Protein AF-A0A395I7M1-F1 (afdb_monomer)

Nearest PDB structures (foldseek):
  3uk3-assembly1_C  TM=7.675E-01  e=5.241E-03  Homo sapiens
  8cuc-assembly2_G  TM=8.255E-01  e=2.661E-02  Homo sapiens
  8sst-assembly1_A  TM=6.483E-01  e=1.104E-02  Homo sapiens
  5t0u-assembly2_D  TM=6.632E-01  e=2.847E-02  Homo sapiens
  7ysf-assembly1_A  TM=5.356E-01  e=5.608E-03  Homo sapiens

pLDDT: mean 72.78, std 21.47, range [32.97, 95.75]

Solvent-accessible surface area (backbone atoms only — not comparable to full-atom values): 11020 Å² total; per-residue (Å²): 86,70,39,82,95,72,69,50,76,30,97,43,69,71,58,40,56,54,51,57,50,64,69,46,87,66,43,88,35,63,46,95,58,49,92,57,61,24,71,40,66,71,58,42,60,55,43,56,79,71,31,63,54,31,64,73,66,70,59,76,77,80,76,76,75,94,75,71,83,76,76,70,36,33,54,51,28,52,75,67,73,43,81,51,82,66,48,92,60,18,65,70,27,57,77,66,77,44,81,56,44,63,77,88,69,62,80,83,75,88,82,82,80,86,74,84,87,78,88,84,79,90,87,89,81,89,81,91,81,90,81,80,79,88,70,91,77,77,66,82,78,80,66,83,84,74,83,81,83,81,86,79,83,86,86,80,88,88,133

Sequence (159 aa):
WTCSPCAATFHRIDHYKRHISSRAADKPYRCSFCTSSYKRRDVLRRHWKSCSARLRSGYTIPEARAGGKERHACDACARLKKSCDGGVPCLECKARGRGCTYRRVGRASDDGVEREEGGDSQLGLRAGEDLEAGPWSLGPQNFYSLQAAKVSAYGGFNL

Radius of gyration: 28.49 Å; Cα contacts (8 Å, |Δi|>4): 113; chains: 1; bounding box: 44×97×70 Å

InterPro domains:
  IPR001138 Zn(2)Cys(6) fungal-type DNA-binding domain [PF00172] (72-104)
  IPR001138 Zn(2)Cys(6) fungal-type DNA-binding domain [PS50048] (73-102)
  IPR001138 Zn(2)Cys(6) fungal-type DNA-binding domain [SM00066] (68-111)
  IPR001138 Zn(2)Cys(6) fungal-type DNA-binding domain [cd00067] (71-102)
  IPR013087 Zinc finger C2H2-type [PS50157] (1-28)
  IPR036236 Zinc finger C2H2 superfamily [SSF57667] (1-49)
  IPR036864 Zn(2)-C6 fungal-type DNA-binding domain superfamily [G3DSA:4.10.240.10] (68-124)
  IPR036864 Zn(2)-C6 fungal-type DNA-binding domain superfamily [SSF57701] (69-106)

Foldseek 3Di:
DADPVPRDDDPDPVVVVVVVLVVDPDFPAADPQDRDGHSDPVVNLVVCVVPPSNVVVVDDRPDDDPDDDPPLAWPVCVVVVHDFPNDVQTPVCVVVVHHTHRPVNDDPPDDDPPDDDDDDDDDDDDDDDDDDDDDDCPDDPPDPDDDDDDDDDDDDDDD

Organism: Aspergillus homomorphus (strain CBS 101889) (NCBI:txid1450537)

Structure (mmCIF, N/CA/C/O backbone):
data_AF-A0A395I7M1-F1
#
_entry.id   AF-A0A395I7M1-F1
#
loop_
_atom_site.group_PDB
_atom_site.id
_atom_site.type_symbol
_atom_site.label_atom_id
_atom_site.label_alt_id
_atom_site.label_comp_id
_atom_site.label_asym_id
_atom_site.label_entity_id
_atom_site.label_seq_id
_atom_site.pdbx_PDB_ins_code
_atom_site.Cartn_x
_atom_site.Cartn_y
_atom_site.Cartn_z
_atom_site.occupancy
_atom_site.B_iso_or_equiv
_atom_site.auth_seq_id
_atom_site.auth_comp_id
_atom_site.auth_asym_id
_atom_site.auth_atom_id
_atom_site.pdbx_PDB_model_num
ATOM 1 N N . TRP A 1 1 ? 1.569 -21.317 4.825 1.00 90.25 1 TRP A N 1
ATOM 2 C CA . TRP A 1 1 ? 1.400 -21.303 3.356 1.00 90.25 1 TRP A CA 1
ATOM 3 C C . TRP A 1 1 ? 2.654 -21.867 2.719 1.00 90.25 1 TRP A C 1
ATOM 5 O O . TRP A 1 1 ? 3.723 -21.335 2.998 1.00 90.25 1 TRP A O 1
ATOM 15 N N . THR A 1 2 ? 2.546 -22.921 1.912 1.00 92.44 2 THR A N 1
ATOM 16 C CA . THR A 1 2 ? 3.710 -23.635 1.356 1.00 92.44 2 THR A CA 1
ATOM 17 C C . THR A 1 2 ? 3.658 -23.618 -0.166 1.00 92.44 2 THR A C 1
ATOM 19 O O . THR A 1 2 ? 2.595 -23.784 -0.760 1.00 92.44 2 THR A O 1
ATOM 22 N N . CYS A 1 3 ? 4.796 -23.372 -0.809 1.00 92.38 3 CYS A N 1
ATOM 23 C CA . CYS A 1 3 ? 4.916 -23.391 -2.263 1.00 92.38 3 CYS A CA 1
ATOM 24 C C . CYS A 1 3 ? 5.319 -24.787 -2.742 1.00 92.38 3 CYS A C 1
ATOM 26 O O . CYS A 1 3 ? 6.453 -25.189 -2.510 1.00 92.38 3 CYS A O 1
ATOM 28 N N . SER A 1 4 ? 4.437 -25.513 -3.432 1.00 88.00 4 SER A N 1
ATOM 29 C CA . SER A 1 4 ? 4.731 -26.876 -3.911 1.00 88.00 4 SER A CA 1
ATOM 30 C C . SER A 1 4 ? 5.952 -26.948 -4.848 1.00 88.00 4 SER A C 1
ATOM 32 O O . SER A 1 4 ? 6.790 -27.817 -4.646 1.00 88.00 4 SER A O 1
ATOM 34 N N . PRO A 1 5 ? 6.147 -26.011 -5.801 1.00 86.62 5 PRO A N 1
ATOM 35 C CA . PRO A 1 5 ? 7.304 -26.038 -6.703 1.00 86.62 5 PRO A CA 1
ATOM 36 C C . PRO A 1 5 ? 8.681 -25.755 -6.082 1.00 86.62 5 PRO A C 1
ATOM 38 O O . PRO A 1 5 ? 9.683 -25.881 -6.779 1.00 86.62 5 PRO A O 1
ATOM 41 N N . CYS A 1 6 ? 8.775 -25.269 -4.841 1.00 90.44 6 CYS A N 1
ATOM 42 C CA . CYS A 1 6 ? 10.080 -25.020 -4.201 1.00 90.44 6 CYS A CA 1
ATOM 43 C C . CYS A 1 6 ? 10.107 -25.273 -2.693 1.00 90.44 6 CYS A C 1
ATOM 45 O O . CYS A 1 6 ? 11.011 -24.788 -2.023 1.00 90.44 6 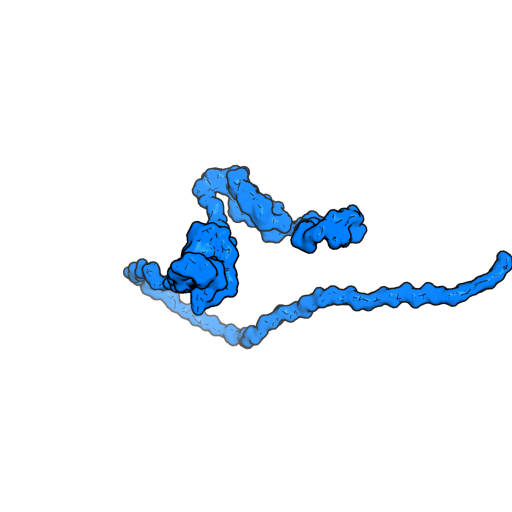CYS A O 1
ATOM 47 N N . ALA A 1 7 ? 9.088 -25.949 -2.158 1.00 91.69 7 ALA A N 1
ATOM 48 C CA . ALA A 1 7 ? 8.885 -26.268 -0.743 1.00 91.69 7 ALA A CA 1
ATOM 49 C C . ALA A 1 7 ? 9.010 -25.090 0.252 1.00 91.69 7 ALA A C 1
ATOM 51 O O . ALA A 1 7 ? 9.024 -25.294 1.462 1.00 91.69 7 ALA A O 1
ATOM 52 N N . ALA A 1 8 ? 9.063 -23.845 -0.229 1.00 92.62 8 ALA A N 1
ATOM 53 C CA . ALA A 1 8 ? 9.249 -22.674 0.616 1.00 92.62 8 ALA A CA 1
ATOM 54 C C . ALA A 1 8 ? 8.006 -22.433 1.482 1.00 92.62 8 ALA A C 1
ATOM 56 O O . ALA A 1 8 ? 6.879 -22.376 0.973 1.00 92.62 8 ALA A O 1
ATOM 57 N N . THR A 1 9 ? 8.223 -22.263 2.784 1.00 94.44 9 THR A N 1
ATOM 58 C CA . THR A 1 9 ? 7.176 -22.051 3.783 1.00 94.44 9 THR A CA 1
ATOM 59 C C . THR A 1 9 ? 7.100 -20.582 4.191 1.00 94.44 9 THR A C 1
ATOM 61 O O . THR A 1 9 ? 8.098 -19.894 4.390 1.00 94.44 9 THR A O 1
ATOM 64 N N 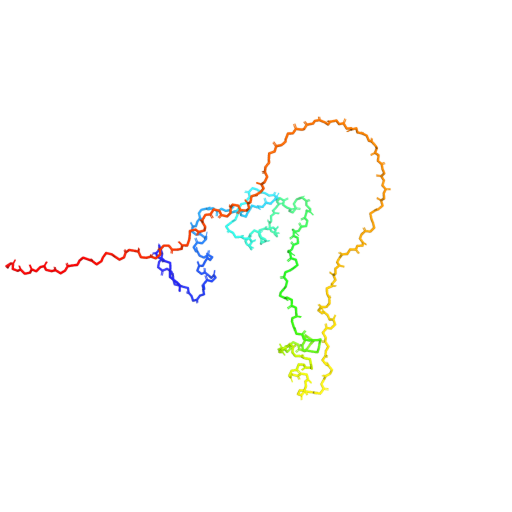. PHE A 1 10 ? 5.874 -20.075 4.297 1.00 95.31 10 PHE A N 1
ATOM 65 C CA . PHE A 1 10 ? 5.585 -18.693 4.658 1.00 95.31 10 PHE A CA 1
ATOM 66 C C . PHE A 1 10 ? 4.528 -18.644 5.758 1.00 95.31 10 PHE A C 1
ATOM 68 O O . PHE A 1 10 ? 3.465 -19.268 5.652 1.00 95.31 10 PHE A O 1
ATOM 75 N N . HIS A 1 11 ? 4.783 -17.816 6.771 1.00 94.56 11 HIS A N 1
ATOM 76 C CA . HIS A 1 11 ? 3.853 -17.564 7.876 1.00 94.56 11 HIS A CA 1
ATOM 77 C C . HIS A 1 11 ? 2.691 -16.636 7.489 1.00 94.56 11 HIS A C 1
ATOM 79 O O . HIS A 1 11 ? 1.637 -16.669 8.115 1.00 94.56 11 HIS A O 1
ATOM 85 N N . ARG A 1 12 ? 2.847 -15.824 6.432 1.00 95.75 12 ARG A N 1
ATOM 86 C CA . ARG A 1 12 ? 1.840 -14.851 5.979 1.00 95.75 12 ARG A CA 1
ATOM 87 C C . ARG A 1 12 ? 1.370 -15.120 4.553 1.00 95.75 12 ARG A C 1
ATOM 89 O O . ARG A 1 12 ? 2.188 -15.338 3.658 1.00 95.75 12 ARG A O 1
ATOM 96 N N . ILE A 1 13 ? 0.057 -15.016 4.329 1.00 93.44 13 ILE A N 1
ATOM 97 C CA . ILE A 1 13 ? -0.552 -15.239 3.008 1.00 93.44 13 ILE A CA 1
ATOM 98 C C . ILE A 1 13 ? -0.068 -14.220 1.971 1.00 93.44 13 ILE A C 1
ATOM 100 O O . ILE A 1 13 ? 0.166 -14.569 0.819 1.00 93.44 13 ILE A O 1
ATOM 104 N N . ASP A 1 14 ? 0.130 -12.961 2.368 1.00 91.12 14 ASP A N 1
ATOM 105 C CA . ASP A 1 14 ? 0.576 -11.904 1.460 1.00 91.12 14 ASP A CA 1
ATOM 106 C C . ASP A 1 14 ? 2.011 -12.140 0.960 1.00 91.12 14 ASP A C 1
ATOM 108 O O . ASP A 1 14 ? 2.321 -11.886 -0.206 1.00 91.12 14 ASP A O 1
ATOM 112 N N . HIS A 1 15 ? 2.876 -12.703 1.806 1.00 92.25 15 HIS A N 1
ATOM 113 C CA . HIS A 1 15 ? 4.230 -13.091 1.419 1.00 92.25 15 HIS A CA 1
ATOM 114 C C . HIS A 1 15 ? 4.222 -14.281 0.463 1.00 92.25 15 HIS A C 1
ATOM 116 O O . HIS A 1 15 ? 4.937 -14.249 -0.536 1.00 92.25 15 HIS A O 1
ATOM 122 N N . TYR A 1 16 ? 3.364 -15.270 0.714 1.00 93.31 16 TYR A N 1
ATOM 123 C CA . TYR A 1 16 ? 3.167 -16.396 -0.193 1.00 93.31 16 TYR A CA 1
ATOM 124 C C . TYR A 1 16 ? 2.630 -15.954 -1.566 1.00 93.31 16 TYR A C 1
ATOM 126 O O . TYR A 1 16 ? 3.216 -16.296 -2.589 1.00 93.31 16 TYR A O 1
ATOM 134 N N . LYS A 1 17 ? 1.591 -15.105 -1.609 1.00 89.44 17 LYS A N 1
ATOM 135 C CA . LYS A 1 17 ? 1.038 -14.540 -2.859 1.00 89.44 17 LYS A CA 1
ATOM 136 C C . LYS A 1 17 ? 2.092 -13.778 -3.669 1.00 89.44 17 LYS A C 1
ATOM 138 O O . LYS A 1 17 ? 2.198 -13.913 -4.886 1.00 89.44 17 LYS A O 1
ATOM 143 N N . ARG A 1 18 ? 2.919 -12.991 -2.984 1.00 88.88 18 ARG A N 1
ATOM 144 C CA . ARG A 1 18 ? 4.045 -12.277 -3.594 1.00 88.88 18 ARG A CA 1
ATOM 145 C C . ARG A 1 18 ? 5.118 -13.231 -4.122 1.00 88.88 18 ARG A C 1
ATOM 147 O O . ARG A 1 18 ? 5.698 -12.967 -5.173 1.00 88.88 18 ARG A O 1
ATOM 154 N N . HIS A 1 19 ? 5.380 -14.317 -3.402 1.00 90.38 19 HIS A N 1
ATOM 155 C CA . HIS A 1 19 ? 6.325 -15.347 -3.812 1.00 90.38 19 HIS A CA 1
ATOM 156 C C . HIS A 1 19 ? 5.866 -16.056 -5.093 1.00 90.38 19 HIS A C 1
ATOM 158 O O . HIS A 1 19 ? 6.632 -16.108 -6.053 1.00 90.38 19 HIS A O 1
ATOM 164 N N . ILE A 1 20 ? 4.615 -16.516 -5.169 1.00 88.88 20 ILE A N 1
ATOM 165 C CA . ILE A 1 20 ? 4.101 -17.183 -6.379 1.00 88.88 20 ILE A CA 1
ATOM 166 C C . ILE A 1 20 ? 4.080 -16.236 -7.589 1.00 88.88 20 ILE A C 1
ATOM 168 O O . ILE A 1 20 ? 4.517 -16.617 -8.670 1.00 88.88 20 ILE A O 1
ATOM 172 N N . SER A 1 21 ? 3.708 -14.963 -7.398 1.00 85.19 21 SER A N 1
ATOM 173 C CA . SER A 1 21 ? 3.753 -13.944 -8.458 1.00 85.19 21 SER A CA 1
ATOM 174 C C . SER A 1 21 ? 5.177 -13.704 -8.976 1.00 85.19 21 SER A C 1
ATOM 176 O O . SER A 1 21 ? 5.374 -13.441 -10.157 1.00 85.19 21 SER A O 1
ATOM 178 N N . SER A 1 22 ? 6.198 -13.860 -8.126 1.00 84.56 22 SER A N 1
ATOM 179 C CA . SER A 1 22 ? 7.596 -13.753 -8.556 1.00 84.56 22 SER A CA 1
ATOM 180 C C . SER A 1 22 ? 8.066 -14.922 -9.424 1.00 84.56 22 SER A C 1
ATOM 182 O O . SER A 1 22 ? 9.032 -14.754 -10.169 1.00 84.56 22 SER A O 1
ATOM 184 N N . ARG A 1 23 ? 7.390 -16.077 -9.363 1.00 81.31 23 ARG A N 1
ATOM 185 C CA . ARG A 1 23 ? 7.667 -17.219 -10.242 1.00 81.31 23 ARG A CA 1
ATOM 186 C C . ARG A 1 23 ? 7.061 -17.035 -11.632 1.00 81.31 23 ARG A C 1
ATOM 188 O O . ARG A 1 23 ? 7.655 -17.503 -12.595 1.00 81.31 23 ARG A O 1
ATOM 195 N N . ALA A 1 24 ? 5.947 -16.311 -11.755 1.00 80.62 24 ALA A N 1
ATOM 196 C CA . ALA A 1 24 ? 5.393 -15.949 -13.057 1.00 80.62 24 ALA A CA 1
ATOM 197 C C . ALA A 1 24 ? 6.403 -15.094 -13.842 1.00 80.62 24 ALA A C 1
ATOM 199 O O . ALA A 1 24 ? 7.034 -14.196 -13.277 1.00 80.62 24 ALA A O 1
ATOM 200 N N . ALA A 1 25 ? 6.611 -15.391 -15.126 1.00 79.00 25 ALA A N 1
ATOM 201 C CA . ALA A 1 25 ? 7.533 -14.633 -15.978 1.00 79.00 25 ALA A CA 1
ATOM 202 C C . ALA A 1 25 ? 6.998 -13.232 -16.324 1.00 79.00 25 ALA A C 1
ATOM 204 O O . ALA A 1 25 ? 7.789 -12.342 -16.638 1.00 79.00 25 ALA A O 1
ATOM 205 N N . ASP A 1 26 ? 5.682 -13.042 -16.204 1.00 84.56 26 ASP A N 1
ATOM 206 C CA . ASP A 1 26 ? 5.009 -11.795 -16.533 1.00 84.56 26 ASP A CA 1
ATOM 207 C C . ASP A 1 26 ? 5.463 -10.623 -15.644 1.00 84.56 26 ASP A C 1
ATOM 209 O O . ASP A 1 26 ? 5.689 -10.752 -14.433 1.00 84.56 26 ASP A O 1
ATOM 213 N N . LYS A 1 27 ? 5.638 -9.460 -16.274 1.00 86.31 27 LYS A N 1
ATOM 214 C CA . LYS A 1 27 ? 6.136 -8.220 -15.662 1.00 86.31 27 LYS A CA 1
ATOM 215 C C . LYS A 1 27 ? 5.155 -7.089 -1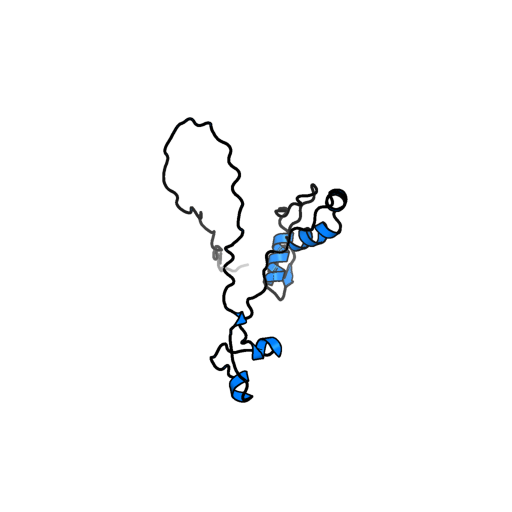5.974 1.00 86.31 27 LYS A C 1
ATOM 217 O O . LYS A 1 27 ? 5.492 -6.195 -16.750 1.00 86.31 27 LYS A O 1
ATOM 222 N N . PRO A 1 28 ? 3.973 -7.083 -15.340 1.00 87.12 28 PRO A N 1
ATOM 223 C CA . PRO A 1 28 ? 2.897 -6.167 -15.708 1.00 87.12 28 PRO A CA 1
ATOM 224 C C . PRO A 1 28 ? 3.204 -4.697 -15.374 1.00 87.12 28 PRO A C 1
ATOM 226 O O . PRO A 1 28 ? 2.497 -3.798 -15.816 1.00 87.12 28 PRO A O 1
ATOM 229 N N . TYR A 1 29 ? 4.252 -4.413 -14.590 1.00 91.06 29 TYR A N 1
ATOM 230 C CA . TYR A 1 29 ? 4.590 -3.055 -14.161 1.00 91.06 29 TYR A CA 1
ATOM 231 C C . TYR A 1 29 ? 5.774 -2.497 -14.955 1.00 91.06 29 TYR A C 1
ATOM 233 O O . TYR A 1 29 ? 6.932 -2.665 -14.562 1.00 91.06 29 TYR A O 1
ATOM 241 N N . ARG A 1 30 ? 5.484 -1.803 -16.057 1.00 92.06 30 ARG A N 1
ATOM 242 C CA . ARG A 1 30 ? 6.481 -1.141 -16.910 1.00 92.06 30 ARG A CA 1
ATOM 243 C C . ARG A 1 30 ? 6.795 0.279 -16.435 1.00 92.06 30 ARG A C 1
ATOM 245 O O . ARG A 1 30 ? 5.927 0.993 -15.940 1.00 92.06 30 ARG A O 1
ATOM 252 N N . CYS A 1 31 ? 8.051 0.687 -16.576 1.00 92.06 31 CYS A N 1
ATOM 253 C CA . CYS A 1 31 ? 8.458 2.068 -16.360 1.00 92.06 31 CYS A CA 1
ATOM 254 C C . CYS A 1 31 ? 8.022 2.951 -17.535 1.00 92.06 31 CYS A C 1
ATOM 256 O O . CYS A 1 31 ? 8.268 2.607 -18.683 1.00 92.06 31 CYS A O 1
ATOM 258 N N . SER A 1 32 ? 7.427 4.112 -17.262 1.00 89.00 32 SER A N 1
ATOM 259 C CA . SER A 1 32 ? 7.055 5.070 -18.316 1.00 89.00 32 SER A CA 1
ATOM 260 C C . SER A 1 32 ? 8.254 5.821 -18.905 1.00 89.00 32 SER A C 1
ATOM 262 O O . SER A 1 32 ? 8.143 6.406 -19.972 1.00 89.00 32 SER A O 1
ATOM 264 N N . PHE A 1 33 ? 9.400 5.808 -18.217 1.00 88.50 33 PHE A N 1
ATOM 265 C CA . PHE A 1 33 ? 10.595 6.563 -18.614 1.00 88.50 33 PHE A CA 1
ATOM 266 C C . PHE A 1 33 ? 11.646 5.699 -19.318 1.00 88.50 33 PHE A C 1
ATOM 268 O O . PHE A 1 33 ? 12.554 6.224 -19.951 1.00 88.50 33 PHE A O 1
ATOM 275 N N . CYS A 1 34 ? 11.576 4.373 -19.183 1.00 92.38 34 CYS A N 1
ATOM 276 C CA . CYS A 1 34 ? 12.529 3.451 -19.796 1.00 92.38 34 CYS A CA 1
ATOM 277 C C . CYS A 1 34 ? 11.854 2.130 -20.182 1.00 92.38 34 CYS A C 1
ATOM 279 O O . CYS A 1 34 ? 10.688 1.893 -19.889 1.00 92.38 34 CYS A O 1
ATOM 281 N N . THR A 1 35 ? 12.592 1.226 -20.817 1.00 91.44 35 THR A N 1
ATOM 282 C CA . THR A 1 35 ? 12.070 -0.078 -21.259 1.00 91.44 35 THR A CA 1
ATOM 283 C C . THR A 1 35 ? 11.989 -1.124 -20.139 1.00 91.44 35 THR A C 1
ATOM 285 O O . THR A 1 35 ? 11.494 -2.231 -20.356 1.00 91.44 35 THR A O 1
ATOM 288 N N . SER A 1 36 ? 12.432 -0.790 -18.922 1.00 91.50 36 SER A N 1
ATOM 289 C CA . SER A 1 36 ? 12.445 -1.721 -17.794 1.00 91.50 36 SER A CA 1
ATOM 290 C C . SER A 1 36 ? 11.039 -2.065 -17.308 1.00 91.50 36 SER A C 1
ATOM 292 O O . SER A 1 36 ? 10.201 -1.190 -17.080 1.00 91.50 36 SER A O 1
ATOM 294 N N . SER A 1 37 ? 10.815 -3.358 -17.076 1.00 92.94 37 SER A N 1
ATOM 295 C CA . SER A 1 37 ? 9.558 -3.899 -16.553 1.00 92.94 37 SER A CA 1
ATOM 296 C C . SER A 1 37 ? 9.798 -4.749 -15.305 1.00 92.94 37 SER A C 1
ATOM 298 O O . SER A 1 37 ? 10.812 -5.443 -15.184 1.00 92.94 37 SER A O 1
ATOM 300 N N . TYR A 1 38 ? 8.854 -4.699 -14.368 1.00 90.94 38 TYR A N 1
ATOM 301 C CA . TYR A 1 38 ? 8.956 -5.292 -13.039 1.00 90.94 38 TYR A CA 1
ATOM 302 C C . TYR A 1 38 ? 7.736 -6.162 -12.729 1.00 90.94 38 TYR A C 1
ATOM 304 O O . TYR A 1 38 ? 6.618 -5.872 -13.142 1.00 90.94 38 TYR A O 1
ATOM 312 N N . LYS A 1 39 ? 7.936 -7.207 -11.917 1.00 89.25 39 LYS A N 1
ATOM 313 C CA . LYS A 1 39 ? 6.848 -8.093 -11.459 1.00 89.25 39 LYS A CA 1
ATOM 314 C C . LYS A 1 39 ? 5.962 -7.461 -10.380 1.00 89.25 39 LYS A C 1
ATOM 316 O O . LYS A 1 39 ? 4.912 -7.990 -10.045 1.00 89.25 39 LYS A O 1
ATOM 321 N N . ARG A 1 40 ? 6.399 -6.346 -9.776 1.00 88.19 40 ARG A N 1
ATOM 322 C CA . ARG A 1 40 ? 5.737 -5.716 -8.623 1.00 88.19 40 ARG A CA 1
ATOM 323 C C . ARG A 1 40 ? 5.779 -4.192 -8.683 1.00 88.19 40 ARG A C 1
ATOM 325 O O . ARG A 1 40 ? 6.833 -3.607 -8.939 1.00 88.19 40 ARG A O 1
ATOM 332 N N . ARG A 1 41 ? 4.671 -3.558 -8.285 1.00 88.62 41 ARG A N 1
ATOM 333 C CA . ARG A 1 41 ? 4.525 -2.091 -8.220 1.00 88.62 41 ARG A CA 1
ATOM 334 C C . ARG A 1 41 ? 5.549 -1.395 -7.319 1.00 88.62 41 ARG A C 1
ATOM 336 O O . ARG A 1 41 ? 6.042 -0.323 -7.648 1.00 88.62 41 ARG A O 1
ATOM 343 N N . ASP A 1 42 ? 5.872 -1.978 -6.165 1.00 88.19 42 ASP A N 1
ATOM 344 C CA . ASP A 1 42 ? 6.769 -1.347 -5.191 1.00 88.19 42 ASP A CA 1
ATOM 345 C C . ASP A 1 42 ? 8.226 -1.361 -5.669 1.00 88.19 42 ASP A C 1
ATOM 347 O O . ASP A 1 42 ? 8.995 -0.450 -5.367 1.00 88.19 42 ASP A O 1
ATOM 351 N N . VAL A 1 43 ? 8.584 -2.366 -6.473 1.00 91.31 43 VAL A N 1
ATOM 352 C CA . VAL A 1 43 ? 9.890 -2.449 -7.127 1.00 91.31 43 VAL A CA 1
ATOM 353 C C . VAL A 1 43 ? 9.994 -1.395 -8.225 1.00 91.31 43 VAL A C 1
ATOM 355 O O . VAL A 1 43 ? 10.983 -0.668 -8.244 1.00 91.31 43 VAL A O 1
ATOM 358 N N . LEU A 1 44 ? 8.956 -1.231 -9.055 1.00 92.88 44 LEU A N 1
ATOM 359 C CA . LEU A 1 44 ? 8.889 -0.146 -10.041 1.00 92.88 44 LEU A CA 1
ATOM 360 C C . LEU A 1 44 ? 9.013 1.236 -9.374 1.00 92.88 44 LEU A C 1
ATOM 362 O O . LEU A 1 44 ? 9.808 2.068 -9.803 1.00 92.88 44 LEU A O 1
ATOM 366 N N . ARG A 1 45 ? 8.290 1.470 -8.273 1.00 90.44 45 ARG A N 1
ATOM 367 C CA . ARG A 1 45 ? 8.363 2.744 -7.541 1.00 90.44 45 ARG A CA 1
ATOM 368 C C . ARG A 1 45 ? 9.761 3.018 -6.984 1.00 90.44 45 ARG A C 1
ATOM 370 O O . ARG A 1 45 ? 10.220 4.157 -7.006 1.00 90.44 45 ARG A O 1
ATOM 377 N N . ARG A 1 46 ? 10.450 1.984 -6.489 1.00 91.19 46 ARG A N 1
ATOM 378 C CA . ARG A 1 46 ? 11.856 2.097 -6.074 1.00 91.19 46 ARG A CA 1
ATOM 379 C C . ARG A 1 46 ? 12.756 2.401 -7.272 1.00 91.19 46 ARG A C 1
ATOM 381 O O . ARG A 1 46 ? 13.616 3.264 -7.152 1.00 91.19 46 ARG A O 1
ATOM 388 N N . HIS A 1 47 ? 12.527 1.743 -8.408 1.00 93.19 47 HIS A N 1
ATOM 389 C CA . HIS A 1 47 ? 13.280 1.982 -9.636 1.00 93.19 47 HIS A CA 1
ATOM 390 C C . HIS A 1 47 ? 13.164 3.425 -10.121 1.00 93.19 47 HIS A C 1
ATOM 392 O O . HIS A 1 47 ? 14.173 3.986 -10.530 1.00 93.19 47 HIS A O 1
ATOM 398 N N . TRP A 1 48 ? 11.989 4.059 -10.037 1.00 91.25 48 TRP A N 1
ATOM 399 C CA . TRP A 1 48 ? 11.853 5.459 -10.443 1.00 91.25 48 TRP A CA 1
ATOM 400 C C . TRP A 1 48 ? 12.919 6.347 -9.796 1.00 91.25 48 TRP A C 1
ATOM 402 O O . TRP A 1 48 ? 13.533 7.148 -10.494 1.00 91.25 48 TRP A O 1
ATOM 412 N N . LYS A 1 49 ? 13.251 6.147 -8.516 1.00 89.50 49 LYS A N 1
ATOM 413 C CA . LYS A 1 49 ? 14.289 6.937 -7.831 1.00 89.50 49 LYS A CA 1
ATOM 414 C C . LYS A 1 49 ? 15.669 6.855 -8.497 1.00 89.50 49 LYS A C 1
ATOM 416 O O . LYS A 1 49 ? 16.348 7.870 -8.541 1.00 89.50 49 LYS A O 1
ATOM 421 N N . SER A 1 50 ? 16.046 5.701 -9.051 1.00 90.81 50 SER A N 1
ATOM 422 C CA . SER A 1 50 ? 17.341 5.469 -9.712 1.00 90.81 50 SER A CA 1
ATOM 423 C C . SER A 1 50 ? 17.264 5.391 -11.242 1.00 90.81 50 SER A C 1
ATOM 425 O O . SER A 1 50 ? 18.244 5.051 -11.900 1.00 90.81 50 SER A O 1
ATOM 427 N N . CYS A 1 51 ? 16.104 5.673 -11.836 1.00 92.19 51 CYS A N 1
ATOM 428 C CA . CYS A 1 51 ? 15.917 5.589 -13.278 1.00 92.19 51 CYS A CA 1
ATOM 429 C C . CYS A 1 51 ? 16.653 6.743 -13.969 1.00 92.19 51 CYS A C 1
ATOM 431 O O . CYS A 1 51 ? 16.173 7.874 -13.962 1.00 92.19 51 CYS A O 1
ATOM 433 N N . SER A 1 52 ? 17.791 6.452 -14.601 1.00 91.12 52 SER A N 1
ATOM 434 C CA . SER A 1 52 ? 18.593 7.440 -15.335 1.00 91.12 52 SER A CA 1
ATOM 435 C C . SER A 1 52 ? 17.790 8.159 -16.422 1.00 91.12 52 SER A C 1
ATOM 437 O O . SER A 1 52 ? 17.901 9.371 -16.571 1.00 91.12 52 SER A O 1
ATOM 439 N N . ALA A 1 53 ? 16.921 7.445 -17.143 1.00 90.00 53 ALA A N 1
ATOM 440 C CA . ALA A 1 53 ? 16.050 8.044 -18.151 1.00 90.00 53 ALA A CA 1
ATOM 441 C C . ALA A 1 53 ? 15.049 9.043 -17.545 1.00 90.00 53 ALA A C 1
ATOM 443 O O . ALA A 1 53 ? 14.885 10.135 -18.083 1.00 90.00 53 ALA A O 1
ATOM 444 N N . ARG A 1 54 ? 14.466 8.730 -16.378 1.00 91.12 54 ARG A N 1
ATOM 445 C CA . ARG A 1 54 ? 13.616 9.681 -15.647 1.00 91.12 54 ARG A CA 1
ATOM 446 C C . ARG A 1 54 ? 14.417 10.891 -15.171 1.00 91.12 54 ARG A C 1
ATOM 448 O O . ARG A 1 54 ? 13.966 12.014 -15.352 1.00 91.12 54 ARG A O 1
ATOM 455 N N . LEU A 1 55 ? 15.595 10.667 -14.586 1.00 88.00 55 LEU A N 1
ATOM 456 C CA . LEU A 1 55 ? 16.451 11.745 -14.081 1.00 88.00 55 LEU A CA 1
ATOM 457 C C . LEU A 1 55 ? 16.863 12.712 -15.200 1.00 88.00 55 LEU A C 1
ATOM 459 O O . LEU A 1 55 ? 16.832 13.917 -14.986 1.00 88.00 55 LEU A O 1
ATOM 463 N N . ARG A 1 56 ? 17.150 12.204 -16.406 1.00 88.12 56 ARG A N 1
ATOM 464 C CA . ARG A 1 56 ? 17.409 13.037 -17.594 1.00 88.12 56 ARG A CA 1
ATOM 465 C C . ARG A 1 56 ? 16.181 13.814 -18.065 1.00 88.12 56 ARG A C 1
ATOM 467 O O . ARG A 1 56 ? 16.324 14.938 -18.517 1.00 88.12 56 ARG A O 1
ATOM 474 N N . SER A 1 57 ? 14.990 13.226 -17.959 1.00 84.81 57 SER A N 1
ATOM 475 C CA . SER A 1 57 ? 13.742 13.892 -18.358 1.00 84.81 57 SER A CA 1
ATOM 476 C C . SER A 1 57 ? 13.275 14.985 -17.388 1.00 84.81 57 SER A C 1
ATOM 478 O O . SER A 1 57 ? 12.314 15.680 -17.690 1.00 84.81 57 SER A O 1
ATOM 480 N N . GLY A 1 58 ? 13.882 15.105 -16.199 1.00 79.56 58 GLY A N 1
ATOM 481 C CA . GLY A 1 58 ? 13.453 16.061 -15.168 1.00 79.56 58 GLY A CA 1
ATOM 482 C C . GLY A 1 58 ? 12.076 15.769 -14.552 1.00 79.56 58 GLY A C 1
ATOM 483 O O . GLY A 1 58 ? 11.614 16.521 -13.700 1.00 79.56 58 GLY A O 1
ATOM 484 N N . TYR A 1 59 ? 11.419 14.672 -14.940 1.00 78.31 59 TYR A N 1
ATOM 485 C CA . TYR A 1 59 ? 10.056 14.374 -14.513 1.00 78.31 59 TYR A CA 1
ATOM 486 C C . TYR A 1 59 ? 9.996 13.893 -13.053 1.00 78.31 59 TYR A C 1
ATOM 488 O O . TYR A 1 59 ? 10.793 13.053 -12.595 1.00 78.31 59 TYR A O 1
ATOM 496 N N . THR A 1 60 ? 9.016 14.407 -12.309 1.00 82.69 60 THR A N 1
ATOM 497 C CA . THR A 1 60 ? 8.768 14.018 -10.918 1.00 82.69 60 THR A CA 1
ATOM 498 C C . THR A 1 60 ? 8.294 12.565 -10.841 1.00 82.69 60 THR A C 1
ATOM 500 O O . THR A 1 60 ? 7.828 11.963 -11.807 1.00 82.69 60 THR A O 1
ATOM 503 N N . ILE A 1 61 ? 8.497 11.921 -9.693 1.00 82.50 61 ILE A N 1
ATOM 504 C CA . ILE A 1 61 ? 7.996 10.556 -9.499 1.00 82.50 61 ILE A CA 1
ATOM 505 C C . ILE A 1 61 ? 6.461 10.629 -9.477 1.00 82.50 61 ILE A C 1
ATOM 507 O O . ILE A 1 61 ? 5.956 11.420 -8.683 1.00 82.50 61 ILE A O 1
ATOM 511 N N . PRO A 1 62 ? 5.729 9.809 -10.265 1.00 78.75 62 PRO A N 1
ATOM 512 C CA . PRO A 1 62 ? 4.271 9.790 -10.222 1.00 78.75 62 PRO A CA 1
ATOM 513 C C . PRO A 1 62 ? 3.776 9.650 -8.785 1.00 78.75 62 PRO A C 1
ATOM 515 O O . PRO A 1 62 ? 4.228 8.747 -8.061 1.00 78.75 62 PRO A O 1
ATOM 518 N N . GLU A 1 63 ? 2.887 10.552 -8.370 1.00 73.06 63 GLU A N 1
ATOM 519 C CA . GLU A 1 63 ? 2.419 10.596 -6.992 1.00 73.06 63 GLU A CA 1
ATOM 520 C C . GLU A 1 63 ? 1.839 9.243 -6.581 1.00 73.06 63 GLU A C 1
ATOM 522 O O . GLU A 1 63 ? 1.171 8.527 -7.340 1.00 73.06 63 GLU A O 1
ATOM 527 N N . ALA A 1 64 ? 2.130 8.840 -5.347 1.00 73.38 64 ALA A N 1
ATOM 528 C CA . ALA A 1 64 ? 1.415 7.714 -4.790 1.00 73.38 64 ALA A CA 1
ATOM 529 C C . ALA A 1 64 ? -0.051 8.136 -4.674 1.00 73.38 64 ALA A C 1
ATOM 531 O O . ALA A 1 64 ? -0.312 9.121 -3.992 1.00 73.38 64 ALA A O 1
ATOM 532 N N . ARG A 1 65 ? -0.981 7.383 -5.292 1.00 71.94 65 ARG A N 1
ATOM 533 C CA . ARG A 1 65 ? -2.424 7.519 -5.012 1.00 71.94 65 ARG A CA 1
ATOM 534 C C . ARG A 1 65 ? -2.587 7.774 -3.518 1.00 71.94 65 ARG A C 1
ATOM 536 O O . ARG A 1 65 ? -2.097 6.944 -2.741 1.00 71.94 65 ARG A O 1
ATOM 543 N N . ALA A 1 66 ? -3.183 8.911 -3.156 1.00 69.75 66 ALA A N 1
ATOM 544 C CA . ALA A 1 66 ? -3.429 9.293 -1.775 1.00 69.75 66 ALA A CA 1
ATOM 545 C C . ALA A 1 66 ? -4.227 8.161 -1.118 1.00 69.75 66 ALA A C 1
ATOM 547 O O . ALA A 1 66 ? -5.416 7.976 -1.344 1.00 69.75 66 ALA A O 1
ATOM 548 N N . GLY A 1 67 ? -3.503 7.296 -0.420 1.00 69.19 67 GLY A N 1
ATOM 549 C CA . GLY A 1 67 ? -3.961 5.976 -0.022 1.00 69.19 67 GLY A CA 1
ATOM 550 C C . GLY A 1 67 ? -3.431 5.695 1.365 1.00 69.19 67 GLY A C 1
ATOM 551 O O . GLY A 1 67 ? -2.522 4.887 1.547 1.00 69.19 67 GLY A O 1
ATOM 552 N N . GLY A 1 68 ? -3.969 6.428 2.333 1.00 71.50 68 GLY A N 1
ATOM 553 C CA . GLY A 1 68 ? -3.896 6.088 3.745 1.00 71.50 68 GLY A CA 1
ATOM 554 C C . GLY A 1 68 ? -5.190 5.395 4.153 1.00 71.50 68 GLY A C 1
ATOM 555 O O . GLY A 1 68 ? -6.242 5.667 3.582 1.00 71.50 68 GLY A O 1
ATOM 556 N N . LYS A 1 69 ? -5.131 4.500 5.145 1.00 71.50 69 LYS A N 1
ATOM 557 C CA . LYS A 1 69 ? -6.362 4.082 5.827 1.00 71.50 69 LYS A CA 1
ATOM 558 C C . LYS A 1 69 ? -6.986 5.342 6.421 1.00 71.50 69 LYS A C 1
ATOM 560 O O . LYS A 1 69 ? -6.292 6.071 7.134 1.00 71.50 69 LYS A O 1
ATOM 565 N N . GLU A 1 70 ? -8.244 5.607 6.092 1.00 67.38 70 GLU A N 1
ATOM 566 C CA . GLU A 1 70 ? -8.983 6.736 6.644 1.00 67.38 70 GLU A CA 1
ATOM 567 C C . GLU A 1 70 ? -8.892 6.707 8.175 1.00 67.38 70 GLU A C 1
ATOM 569 O O . GLU A 1 70 ? -8.990 5.646 8.805 1.00 67.38 70 GLU A O 1
ATOM 574 N N . ARG A 1 71 ? -8.611 7.865 8.784 1.00 71.06 71 ARG A N 1
ATOM 575 C CA . ARG A 1 71 ? -8.503 7.959 10.241 1.00 71.06 71 ARG A CA 1
ATOM 576 C C . ARG A 1 71 ? -9.900 7.820 10.827 1.00 71.06 71 ARG A C 1
ATOM 578 O O . ARG A 1 71 ? -10.626 8.795 10.931 1.00 71.06 71 ARG A O 1
ATOM 585 N N . HIS A 1 72 ? -10.228 6.607 11.246 1.00 83.69 72 HIS A N 1
ATOM 586 C CA . HIS A 1 72 ? -11.508 6.290 11.874 1.00 83.69 72 HIS A CA 1
ATOM 587 C C . HIS A 1 72 ? -11.586 6.718 13.352 1.00 83.69 72 HIS A C 1
ATOM 589 O O . HIS A 1 72 ? -12.633 6.633 13.981 1.00 83.69 72 HIS A O 1
ATOM 595 N N . ALA A 1 73 ? -10.474 7.172 13.937 1.00 90.94 73 ALA A N 1
ATOM 596 C CA . ALA A 1 73 ? -10.452 7.633 15.319 1.00 90.94 73 ALA A CA 1
ATOM 597 C C . ALA A 1 73 ? -10.974 9.068 15.458 1.00 90.94 73 ALA A C 1
ATOM 599 O O . ALA A 1 73 ? -10.659 9.927 14.633 1.00 90.94 73 ALA A O 1
ATOM 600 N N . CYS A 1 74 ? -11.687 9.336 16.557 1.00 91.31 74 CYS A N 1
ATOM 601 C CA . CYS A 1 74 ? -12.140 10.678 16.914 1.00 91.31 74 CYS A CA 1
ATOM 602 C C . CYS A 1 74 ? -10.971 11.667 17.034 1.00 91.31 74 CYS A C 1
ATOM 604 O O . CYS A 1 74 ? -9.802 11.291 17.168 1.00 91.31 74 CYS A O 1
ATOM 606 N N . ASP A 1 75 ? -11.275 12.960 17.055 1.00 90.69 75 ASP A N 1
ATOM 607 C CA . ASP A 1 75 ? -10.278 14.016 17.027 1.00 90.69 75 ASP A CA 1
ATOM 608 C C . ASP A 1 75 ? -9.307 13.963 18.212 1.00 90.69 75 ASP A C 1
ATOM 610 O O . ASP A 1 75 ? -8.093 14.135 18.037 1.00 90.69 75 ASP A O 1
ATOM 614 N N . ALA A 1 76 ? -9.827 13.642 19.398 1.00 91.38 76 ALA A N 1
ATOM 615 C CA . ALA A 1 76 ? -9.040 13.463 20.610 1.00 91.38 76 ALA A CA 1
ATOM 616 C C . ALA A 1 76 ? -8.138 12.218 20.525 1.00 91.38 76 ALA A C 1
ATOM 618 O O . ALA A 1 76 ? -6.921 12.329 20.694 1.00 91.38 76 ALA A O 1
ATOM 619 N N . CYS A 1 77 ? -8.694 11.049 20.194 1.00 92.50 77 CYS A N 1
ATOM 620 C CA . CYS A 1 77 ? -7.928 9.804 20.096 1.00 92.50 77 CYS A CA 1
ATOM 621 C C . CYS A 1 77 ? -6.880 9.854 18.983 1.00 92.50 77 CYS A C 1
ATOM 623 O O . CYS A 1 77 ? -5.742 9.438 19.193 1.00 92.50 77 CYS A O 1
ATOM 625 N N . ALA A 1 78 ? -7.207 10.438 17.831 1.00 91.38 78 ALA A N 1
ATOM 626 C CA . ALA A 1 78 ? -6.273 10.585 16.724 1.00 91.38 78 ALA A CA 1
ATOM 627 C C . ALA A 1 78 ? -5.098 11.522 17.062 1.00 91.38 78 ALA A C 1
ATOM 629 O O . ALA A 1 78 ? -3.975 11.250 16.640 1.00 91.38 78 ALA A O 1
ATOM 630 N N . ARG A 1 79 ? -5.307 12.596 17.847 1.00 89.31 79 ARG A N 1
ATOM 631 C CA . ARG A 1 79 ? -4.198 13.456 18.323 1.00 89.31 79 ARG A CA 1
ATOM 632 C C . ARG A 1 79 ? -3.314 12.739 19.341 1.00 89.31 79 ARG A C 1
ATOM 634 O O . ARG A 1 79 ? -2.099 12.893 19.303 1.00 89.31 79 ARG A O 1
ATOM 641 N N . LEU A 1 80 ? -3.918 11.931 20.207 1.00 90.62 80 LEU A N 1
ATOM 642 C CA . LEU A 1 80 ? -3.218 11.169 21.243 1.00 90.62 80 LEU A CA 1
ATOM 643 C C . LEU A 1 80 ? -2.642 9.835 20.740 1.00 90.62 80 LEU A C 1
ATOM 645 O O . LEU A 1 80 ? -2.048 9.100 21.527 1.00 90.62 80 LEU A O 1
ATOM 649 N N . LYS A 1 81 ? -2.828 9.509 19.450 1.00 90.44 81 LYS A N 1
ATOM 650 C CA . LYS A 1 81 ? -2.490 8.208 18.847 1.00 90.44 81 LYS A CA 1
ATOM 651 C C . LYS A 1 81 ? -3.050 7.027 19.662 1.00 90.44 81 LYS A C 1
ATOM 653 O O . LYS A 1 81 ? -2.389 6.004 19.822 1.00 90.44 81 LYS A O 1
ATOM 658 N N . LYS A 1 82 ? -4.260 7.186 20.208 1.00 90.06 82 LYS A N 1
ATOM 659 C CA . LYS A 1 82 ? -4.990 6.152 20.955 1.00 90.06 82 LYS A CA 1
ATOM 660 C C . LYS A 1 82 ? -5.988 5.436 20.053 1.00 90.06 82 LYS A C 1
ATOM 662 O O . LYS A 1 82 ? -6.475 6.011 19.077 1.00 90.06 82 LYS A O 1
ATOM 667 N N . SER A 1 83 ? -6.291 4.185 20.396 1.00 90.56 83 SER A N 1
ATOM 668 C CA . SER A 1 83 ? -7.397 3.448 19.791 1.00 90.56 83 SER A CA 1
ATOM 669 C C . SER A 1 83 ? -8.713 4.167 20.067 1.00 90.56 83 SER A C 1
ATOM 671 O O . SER A 1 83 ? -8.894 4.798 21.108 1.00 90.56 83 SER A O 1
ATOM 673 N N . CYS A 1 84 ? -9.625 4.085 19.112 1.00 91.38 84 CYS A N 1
ATOM 674 C CA . CYS A 1 84 ? -10.949 4.663 19.220 1.00 91.38 84 CYS A CA 1
ATOM 675 C C . CYS A 1 84 ? -11.944 3.622 18.731 1.00 91.38 84 CYS A C 1
ATOM 677 O O . CYS A 1 84 ? -11.748 3.033 17.671 1.00 91.38 84 CYS A O 1
ATOM 679 N N . ASP A 1 85 ? -12.972 3.401 19.532 1.00 90.31 85 ASP A N 1
ATOM 680 C CA . ASP A 1 85 ? -14.072 2.473 19.284 1.00 90.31 85 ASP A CA 1
ATOM 681 C C . ASP A 1 85 ? -15.128 3.024 18.310 1.00 90.31 85 ASP A C 1
ATOM 683 O O . ASP A 1 85 ? -16.026 2.288 17.920 1.00 90.31 85 ASP A O 1
ATOM 687 N N . GLY A 1 86 ? -15.030 4.295 17.900 1.00 86.75 86 GLY A N 1
ATOM 688 C CA . GLY A 1 86 ? -15.981 4.906 16.965 1.00 86.75 86 GLY A CA 1
ATOM 689 C C . GLY A 1 86 ? -17.253 5.465 17.619 1.00 86.75 86 GLY A C 1
ATOM 690 O O . GLY A 1 86 ? -18.032 6.131 16.943 1.00 86.75 86 GLY A O 1
ATOM 691 N N . GLY A 1 87 ? -17.463 5.266 18.927 1.00 89.19 87 GLY A N 1
ATOM 692 C CA . GLY A 1 87 ? -18.625 5.792 19.646 1.00 89.19 87 GLY A CA 1
ATOM 693 C C . GLY A 1 87 ? -18.658 7.323 19.759 1.00 89.19 87 GLY A C 1
ATOM 694 O O . GLY A 1 87 ? -17.634 8.006 19.617 1.00 89.19 87 GLY A O 1
ATOM 695 N N . VAL A 1 88 ? -19.844 7.867 20.066 1.00 86.94 88 VAL A N 1
ATOM 696 C CA . VAL A 1 88 ? -20.078 9.296 20.346 1.00 86.94 88 VAL A CA 1
ATOM 697 C C . VAL A 1 88 ? -20.740 9.447 21.728 1.00 86.94 88 VAL A C 1
ATOM 699 O O . VAL A 1 88 ? -21.950 9.269 21.837 1.00 86.94 88 VAL A O 1
ATOM 702 N N . PRO A 1 89 ? -19.987 9.781 22.796 1.00 90.94 89 PRO A N 1
ATOM 703 C CA . PRO A 1 89 ? -18.527 9.874 22.865 1.00 90.94 89 PRO A CA 1
ATOM 704 C C . PRO A 1 89 ? -17.849 8.493 22.873 1.00 90.94 89 PRO A C 1
ATOM 706 O O . PRO A 1 89 ? -18.412 7.521 23.369 1.00 90.94 89 PRO A O 1
ATOM 709 N N . CYS A 1 90 ? -16.615 8.423 22.370 1.00 92.69 90 CYS A N 1
ATOM 710 C CA . CYS A 1 90 ? -15.820 7.195 22.370 1.00 92.69 90 CYS A CA 1
ATOM 711 C C . CYS A 1 90 ? -15.537 6.715 23.808 1.00 92.69 90 CYS A C 1
ATOM 713 O O . CYS A 1 90 ? -15.422 7.549 24.712 1.00 92.69 90 CYS A O 1
ATOM 715 N N . LEU A 1 91 ? -15.378 5.409 24.042 1.00 92.56 91 LEU A N 1
ATOM 716 C CA . LEU A 1 91 ? -15.131 4.832 25.375 1.00 92.56 91 LEU A CA 1
ATOM 717 C C . LEU A 1 91 ? -13.895 5.444 26.046 1.00 92.56 91 LEU A C 1
ATOM 719 O O . LEU A 1 91 ? -13.947 5.848 27.208 1.00 92.56 91 LEU A O 1
ATOM 723 N N . GLU A 1 92 ? -12.810 5.604 25.287 1.00 91.94 92 GLU A N 1
ATOM 724 C CA . GLU A 1 92 ? -11.564 6.227 25.758 1.00 91.94 92 GLU A CA 1
ATOM 725 C C . GLU A 1 92 ? -11.769 7.703 26.157 1.00 91.94 92 GLU A C 1
ATOM 727 O O . GLU A 1 92 ? -11.188 8.206 27.122 1.00 91.94 92 GLU A O 1
ATOM 732 N N . CYS A 1 93 ? -12.622 8.410 25.416 1.00 93.62 93 CYS A N 1
ATOM 733 C CA . CYS A 1 93 ? -12.946 9.815 25.623 1.00 93.62 93 CYS A CA 1
ATOM 734 C C . CYS A 1 93 ? -13.830 9.991 26.859 1.00 93.62 93 CYS A C 1
ATOM 736 O O . CYS A 1 93 ? -13.578 10.872 27.682 1.00 93.62 93 CYS A O 1
ATOM 738 N N . LYS A 1 94 ? -14.830 9.112 27.001 1.00 93.56 94 LYS A N 1
ATOM 739 C CA . LYS A 1 94 ? -15.767 9.061 28.123 1.00 93.56 94 LYS A CA 1
ATOM 740 C C . LYS A 1 94 ? -15.040 8.760 29.431 1.00 93.56 94 LYS A C 1
ATOM 742 O O . LYS A 1 94 ? -15.233 9.481 30.401 1.00 93.56 94 LYS A O 1
ATOM 747 N N . ALA A 1 95 ? -14.142 7.773 29.435 1.00 93.00 95 ALA A N 1
ATOM 748 C CA . ALA A 1 95 ? -13.368 7.396 30.619 1.00 93.00 95 ALA A CA 1
ATOM 749 C C . ALA A 1 95 ? -12.434 8.512 31.120 1.00 93.00 95 ALA A C 1
ATOM 751 O O . ALA A 1 95 ? -12.131 8.583 32.307 1.00 93.00 95 ALA A O 1
ATOM 752 N N . ARG A 1 96 ? -11.969 9.394 30.225 1.00 88.69 96 ARG A N 1
ATOM 753 C CA . ARG A 1 96 ? -11.046 10.490 30.563 1.00 88.69 96 ARG A CA 1
ATOM 754 C C . ARG A 1 96 ? -11.701 11.866 30.663 1.00 88.69 96 ARG A C 1
ATOM 756 O O . ARG A 1 96 ? -10.973 12.848 30.788 1.00 88.69 96 ARG A O 1
ATOM 763 N N . GLY A 1 97 ? -13.028 11.953 30.551 1.00 89.06 97 GLY A N 1
ATOM 764 C CA . GLY A 1 97 ? -13.749 13.229 30.570 1.00 89.06 97 GLY A CA 1
ATOM 765 C C . GLY A 1 97 ? -13.310 14.192 29.460 1.00 89.06 97 GLY A C 1
ATOM 766 O O . GLY A 1 97 ? -13.249 15.400 29.673 1.00 89.06 97 GLY A O 1
ATOM 767 N N . ARG A 1 98 ? -12.932 13.674 28.283 1.00 86.94 98 ARG A N 1
ATOM 768 C CA . ARG A 1 98 ? -12.457 14.487 27.150 1.00 86.94 98 ARG A CA 1
ATOM 769 C C . ARG A 1 98 ? -13.557 14.668 26.113 1.00 86.94 98 ARG A C 1
ATOM 771 O O . ARG A 1 98 ? -14.275 13.725 25.788 1.00 86.94 98 ARG A O 1
ATOM 778 N N . GLY A 1 99 ? -13.612 15.860 25.518 1.00 89.75 99 GLY A N 1
ATOM 779 C CA . GLY A 1 99 ? -14.491 16.138 24.384 1.00 89.75 99 GLY A CA 1
ATOM 780 C C . GLY A 1 99 ? -14.186 15.221 23.194 1.00 89.75 99 GLY A C 1
ATOM 781 O O . GLY A 1 99 ? -13.071 15.218 22.669 1.00 89.75 99 GLY A O 1
ATOM 782 N N . CYS A 1 100 ? -15.184 14.446 22.768 1.00 92.62 100 CYS A N 1
ATOM 783 C CA . CYS A 1 100 ? -15.107 13.545 21.621 1.00 92.62 100 CYS A CA 1
ATOM 784 C C . CYS A 1 100 ? -15.780 14.191 20.406 1.00 92.62 100 CYS A C 1
ATOM 786 O O . CYS A 1 100 ? -16.976 14.461 20.442 1.00 92.6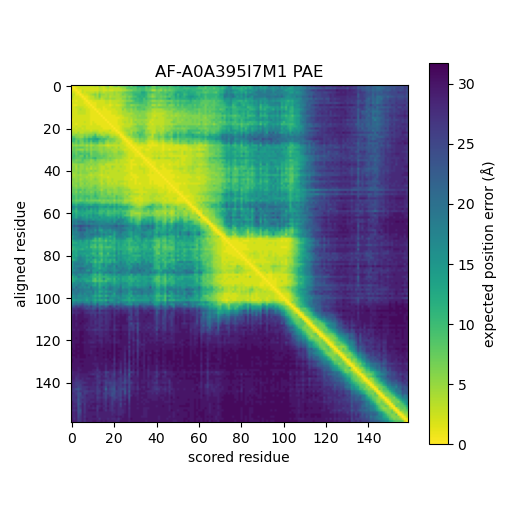2 100 CYS A O 1
ATOM 788 N N . THR A 1 101 ? -15.026 14.430 19.332 1.00 91.25 101 THR A N 1
ATOM 789 C CA . THR A 1 101 ? -15.542 15.014 18.080 1.00 91.25 101 THR A CA 1
ATOM 790 C C . THR A 1 101 ? -14.958 14.282 16.870 1.00 91.25 101 THR A C 1
ATOM 792 O O . THR A 1 101 ? -13.907 13.661 16.993 1.00 91.25 101 THR A O 1
ATOM 795 N N . TYR A 1 102 ? -15.649 14.300 15.728 1.00 86.31 102 TYR A N 1
ATOM 796 C CA . TYR A 1 102 ? -15.233 13.633 14.480 1.00 86.31 102 TYR A CA 1
ATOM 797 C C . TYR A 1 102 ? -15.199 14.619 13.300 1.00 86.31 102 TYR A C 1
ATOM 799 O O . TYR A 1 102 ? -15.589 14.296 12.181 1.00 86.31 102 TYR A O 1
ATOM 807 N N . ARG A 1 103 ? -14.741 15.854 13.529 1.00 81.00 103 ARG A N 1
ATOM 808 C CA . ARG A 1 103 ? -14.787 16.929 12.521 1.00 81.00 103 ARG A CA 1
ATOM 809 C C . ARG A 1 103 ? -13.848 16.679 11.340 1.00 81.00 103 ARG A C 1
ATOM 811 O O . ARG A 1 103 ? -14.120 17.134 10.239 1.00 81.00 103 ARG A O 1
ATOM 818 N N . ARG A 1 104 ? -12.759 15.928 11.542 1.00 68.69 104 ARG A N 1
ATOM 819 C CA . AR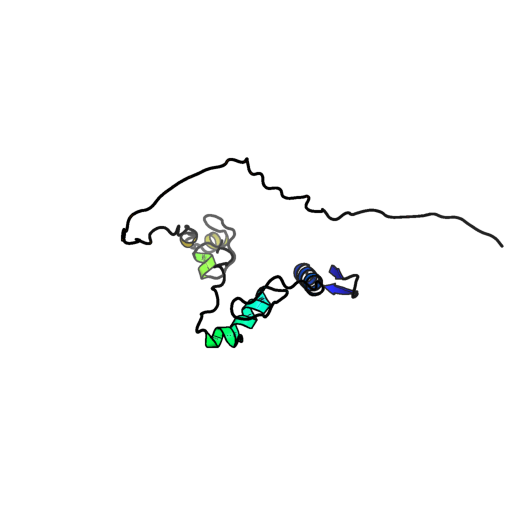G A 1 104 ? -11.765 15.617 10.493 1.00 68.69 104 ARG A CA 1
ATOM 820 C C . ARG A 1 104 ? -12.157 14.477 9.541 1.00 68.69 104 ARG A C 1
ATOM 822 O O . ARG A 1 104 ? -11.358 14.158 8.666 1.00 68.69 104 ARG A O 1
ATOM 829 N N . VAL A 1 105 ? -13.328 13.861 9.726 1.00 64.25 105 VAL A N 1
ATOM 830 C CA . VAL A 1 105 ? -13.860 12.769 8.877 1.00 64.25 105 VAL A CA 1
ATOM 831 C C . VAL A 1 105 ? -14.932 13.295 7.894 1.00 64.25 105 VAL A C 1
ATOM 833 O O . VAL A 1 105 ? -15.545 12.539 7.150 1.00 64.25 105 VAL A O 1
ATOM 836 N N . GLY A 1 106 ? -15.158 14.616 7.846 1.00 55.19 106 GLY A N 1
ATOM 837 C CA . GLY A 1 106 ? -15.978 15.252 6.812 1.00 55.19 106 GLY A CA 1
ATOM 838 C C . GLY A 1 106 ? -15.231 15.308 5.477 1.00 55.19 106 GLY A C 1
ATOM 839 O O . GLY A 1 106 ? -14.152 15.890 5.399 1.00 55.19 106 GLY A O 1
ATOM 840 N N . ARG A 1 107 ? -15.799 14.679 4.443 1.00 49.31 107 ARG A N 1
ATOM 841 C CA . ARG A 1 107 ? -15.295 14.657 3.063 1.00 49.31 107 ARG A CA 1
ATOM 842 C C . ARG A 1 107 ? -15.001 16.075 2.561 1.00 49.31 107 ARG A C 1
ATOM 844 O O . ARG A 1 107 ? -15.917 16.879 2.446 1.00 49.31 107 ARG A O 1
ATOM 851 N N . ALA A 1 108 ? -13.751 16.341 2.194 1.00 43.56 108 ALA A N 1
ATOM 852 C CA . ALA A 1 108 ? -13.459 17.331 1.167 1.00 43.56 108 ALA A CA 1
ATOM 853 C C . ALA A 1 108 ? -13.889 16.711 -0.171 1.00 43.56 108 ALA A C 1
ATOM 855 O O . ALA A 1 108 ? -13.149 15.927 -0.762 1.00 43.56 108 ALA A O 1
ATOM 856 N N . SER A 1 109 ? -15.130 16.960 -0.581 1.00 49.28 109 SER A N 1
ATOM 857 C CA . SER A 1 109 ? -15.485 16.922 -1.995 1.00 49.28 109 SER A CA 1
ATOM 858 C C . SER A 1 109 ? -14.744 18.076 -2.660 1.00 49.28 109 SER A C 1
ATOM 860 O O . SER A 1 109 ? -15.015 19.240 -2.378 1.00 49.28 109 SER A O 1
ATOM 862 N N . ASP A 1 110 ? -13.740 17.706 -3.441 1.00 52.03 110 ASP A N 1
ATOM 863 C CA . ASP A 1 110 ? -13.157 18.516 -4.500 1.00 52.03 110 ASP A CA 1
ATOM 864 C C . ASP A 1 110 ? -14.275 18.923 -5.467 1.00 52.03 110 ASP A C 1
ATOM 866 O O . ASP A 1 110 ? -14.914 18.042 -6.030 1.00 52.03 110 ASP A O 1
ATOM 870 N N . ASP A 1 111 ? -14.556 20.220 -5.580 1.00 50.06 111 ASP A N 1
ATOM 871 C CA . ASP A 1 111 ? -15.109 20.83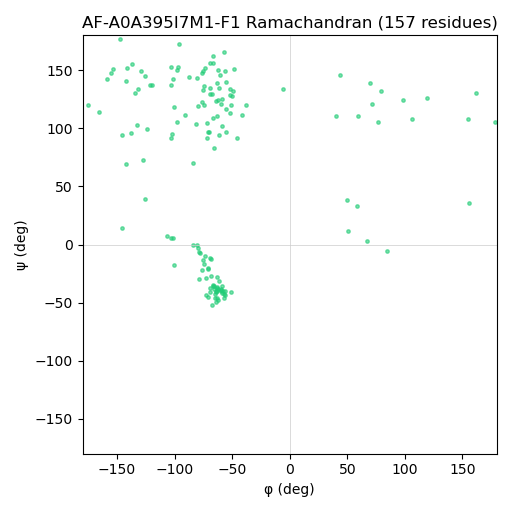4 -6.790 1.00 50.06 111 ASP A CA 1
ATOM 872 C C . ASP A 1 111 ? -14.962 22.357 -6.671 1.00 50.06 111 ASP A C 1
ATOM 874 O O . ASP A 1 111 ? -15.527 22.987 -5.774 1.00 50.06 111 ASP A O 1
ATOM 878 N N . GLY A 1 112 ? -14.133 22.939 -7.537 1.00 39.59 112 GLY A N 1
ATOM 879 C CA . GLY A 1 112 ? -13.882 24.379 -7.564 1.00 39.59 112 GLY A CA 1
ATOM 880 C C . GLY A 1 112 ? -12.545 24.793 -8.176 1.00 39.59 112 GLY A C 1
ATOM 881 O O . GLY A 1 112 ? -11.926 25.734 -7.691 1.00 39.59 112 GLY A O 1
ATOM 882 N N . VAL A 1 113 ? -12.067 24.097 -9.213 1.00 37.84 113 VAL A N 1
ATOM 883 C CA . VAL A 1 113 ? -11.126 24.713 -10.160 1.00 37.84 113 VAL A CA 1
ATOM 884 C C . VAL A 1 113 ? -11.972 25.530 -11.131 1.00 37.84 113 VAL A C 1
ATOM 886 O O . VAL A 1 113 ? -12.618 24.968 -12.013 1.00 37.84 113 VAL A O 1
ATOM 889 N N . GLU A 1 114 ? -11.981 26.850 -10.956 1.00 36.50 114 GLU A N 1
ATOM 890 C CA . GLU A 1 114 ? -12.459 27.783 -11.975 1.00 36.50 114 GLU A CA 1
ATOM 891 C C . GLU A 1 114 ? -11.543 27.650 -13.198 1.00 36.50 114 GLU A C 1
ATOM 893 O O . GLU A 1 114 ? -10.345 27.942 -13.157 1.00 36.50 114 GLU A O 1
ATOM 898 N N . ARG A 1 115 ? -12.100 27.100 -14.278 1.00 43.28 115 ARG A N 1
ATOM 899 C CA . ARG A 1 115 ? -11.453 26.998 -15.581 1.00 43.28 115 ARG A CA 1
ATOM 900 C C . ARG A 1 115 ? -11.963 28.156 -16.425 1.00 43.28 115 ARG A C 1
ATOM 902 O O . ARG A 1 115 ? -13.099 28.123 -16.880 1.00 43.28 115 ARG A O 1
ATOM 909 N N . GLU A 1 116 ? -11.104 29.149 -16.608 1.00 38.19 116 GLU A N 1
ATOM 910 C CA . GLU A 1 116 ? -11.307 30.271 -17.525 1.00 38.19 116 GLU A CA 1
ATOM 911 C C . GLU A 1 116 ? -11.664 29.763 -18.933 1.00 38.19 116 GLU A C 1
ATOM 913 O O . GLU A 1 116 ? -10.990 28.890 -19.498 1.00 38.19 116 GLU A O 1
ATOM 918 N N . GLU A 1 117 ? -12.750 30.311 -19.475 1.00 41.25 117 GLU A N 1
ATOM 919 C CA . GLU A 1 117 ? -13.249 30.067 -20.821 1.00 41.25 117 GLU A CA 1
ATOM 920 C C . GLU A 1 117 ? -12.394 30.819 -21.849 1.00 41.25 117 GLU A C 1
ATOM 922 O O . GLU A 1 117 ? -12.266 32.040 -21.817 1.00 41.25 117 GLU A O 1
ATOM 927 N N . GLY A 1 118 ? -11.830 30.079 -22.801 1.00 36.06 118 GLY A N 1
ATOM 928 C CA . GLY A 1 118 ? -11.241 30.618 -24.023 1.00 36.06 118 GLY A CA 1
ATOM 929 C C . GLY A 1 118 ? -11.755 29.796 -25.194 1.00 36.06 118 GLY A C 1
ATOM 930 O O . GLY A 1 118 ? -11.341 28.650 -25.369 1.00 36.06 118 GLY A O 1
ATOM 931 N N . GLY A 1 119 ? -12.716 30.354 -25.929 1.00 36.47 119 GLY A N 1
ATOM 932 C CA . GLY A 1 119 ? -13.334 29.723 -27.089 1.00 36.47 119 GLY A CA 1
ATOM 933 C C . GLY A 1 119 ? -12.436 29.730 -28.324 1.00 36.47 119 GLY A C 1
ATOM 934 O O . GLY A 1 119 ? -11.674 30.668 -28.536 1.00 36.47 119 GLY A O 1
ATOM 935 N N . ASP A 1 120 ? -12.585 28.704 -29.159 1.00 33.97 120 ASP A N 1
ATOM 936 C CA . ASP A 1 120 ? -12.559 28.865 -30.611 1.00 33.97 120 ASP A CA 1
ATOM 937 C C . ASP A 1 120 ? -13.365 27.743 -31.285 1.00 33.97 120 ASP A C 1
ATOM 939 O O . ASP A 1 120 ? -13.555 26.652 -30.743 1.00 33.97 120 ASP A O 1
ATOM 943 N N . SER A 1 121 ? -13.914 28.081 -32.442 1.00 39.28 121 SER A N 1
ATOM 944 C CA . SER A 1 121 ? -15.108 27.510 -33.048 1.00 39.28 121 SER A CA 1
ATOM 945 C C . SER A 1 121 ? -14.770 26.545 -34.185 1.00 39.28 121 SER A C 1
ATOM 947 O O . SER A 1 121 ? -13.833 26.782 -34.932 1.00 39.28 121 SER A O 1
ATOM 949 N N . GLN A 1 122 ? -15.676 25.584 -34.420 1.00 42.34 122 GLN A N 1
ATOM 950 C CA . GLN A 1 122 ? -15.965 24.958 -35.727 1.00 42.34 122 GLN A CA 1
ATOM 951 C C . GLN A 1 122 ? -14.878 24.010 -36.290 1.00 42.34 122 GLN A C 1
ATOM 953 O O . GLN A 1 122 ? -13.747 24.384 -36.546 1.00 42.34 122 GLN A O 1
ATOM 958 N N . LEU A 1 123 ? -15.160 22.729 -36.551 1.00 39.31 123 LEU A N 1
ATOM 959 C CA . LEU A 1 123 ? -16.041 22.249 -37.623 1.00 39.31 123 LEU A CA 1
ATOM 960 C C . LEU A 1 123 ? -16.555 20.826 -37.327 1.00 39.31 123 LEU A C 1
ATOM 962 O O . LEU A 1 123 ? -15.823 19.979 -36.817 1.00 39.31 123 LEU A O 1
ATOM 966 N N . GLY A 1 124 ? -17.814 20.563 -37.686 1.00 34.41 124 GLY A N 1
ATOM 967 C CA . GLY A 1 124 ? -18.443 19.244 -37.601 1.00 34.41 124 GLY A CA 1
ATOM 968 C C . GLY A 1 124 ? -18.409 18.437 -38.904 1.00 34.41 124 GLY A C 1
ATOM 969 O O . GLY A 1 124 ? -18.042 18.963 -39.951 1.00 34.41 124 GLY A O 1
ATOM 970 N N . LEU A 1 125 ? -18.846 17.172 -38.783 1.00 41.50 125 LEU A N 1
ATOM 971 C CA . LEU A 1 125 ? -19.704 16.33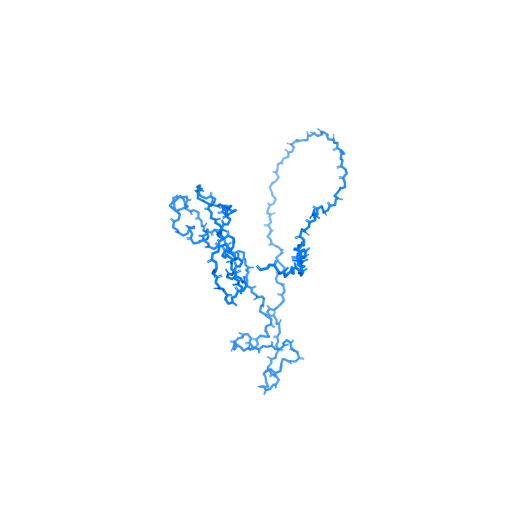5 -39.663 1.00 41.50 125 LEU A CA 1
ATOM 972 C C . LEU A 1 125 ? -19.364 14.843 -39.394 1.00 41.50 125 LEU A C 1
ATOM 974 O O . LEU A 1 125 ? -18.214 14.454 -39.544 1.00 41.50 125 LEU A O 1
ATOM 978 N N . ARG A 1 126 ? -20.255 14.080 -38.721 1.00 36.78 126 ARG A N 1
ATOM 979 C CA . ARG A 1 126 ? -21.256 13.095 -39.249 1.00 36.78 126 ARG A CA 1
ATOM 980 C C . ARG A 1 126 ? -20.609 11.820 -39.825 1.00 36.78 126 ARG A C 1
ATOM 982 O O . ARG A 1 126 ? -19.644 11.944 -40.552 1.00 36.78 126 ARG A O 1
ATOM 989 N N . ALA A 1 127 ? -21.073 10.581 -39.656 1.00 32.97 127 ALA A N 1
ATOM 990 C CA . ALA A 1 127 ? -22.188 9.873 -39.006 1.00 32.97 127 ALA A CA 1
ATOM 991 C C . ALA A 1 127 ? -21.640 8.434 -38.748 1.00 32.97 127 ALA A C 1
ATOM 993 O O . ALA A 1 127 ? -20.704 8.037 -39.430 1.00 32.97 127 ALA A O 1
ATOM 994 N N . GLY A 1 128 ? -22.002 7.684 -37.707 1.00 35.84 128 GLY A N 1
ATOM 995 C CA . GLY A 1 128 ? -23.262 6.955 -37.560 1.00 35.84 128 GLY A CA 1
ATOM 996 C C . GLY A 1 128 ? -23.006 5.454 -37.761 1.00 35.84 128 GLY A C 1
ATOM 997 O O . GLY A 1 128 ? -22.748 5.073 -38.888 1.00 35.84 128 GLY A O 1
ATOM 998 N N . GLU A 1 129 ? -23.055 4.651 -36.695 1.00 39.53 129 GLU A N 1
ATOM 999 C CA . GLU A 1 129 ? -23.705 3.327 -36.667 1.00 39.53 129 GLU A CA 1
ATOM 1000 C C . GLU A 1 129 ? -23.667 2.735 -35.241 1.00 39.53 129 GLU A C 1
ATOM 1002 O O . GLU A 1 129 ? -22.637 2.649 -34.573 1.00 39.53 129 GLU A O 1
ATOM 1007 N N . ASP A 1 130 ? -24.880 2.508 -34.748 1.00 43.25 130 ASP A N 1
ATOM 1008 C CA . ASP A 1 130 ? -25.365 1.413 -33.912 1.00 43.25 130 ASP A CA 1
ATOM 1009 C C . ASP A 1 130 ? -24.401 0.252 -33.617 1.00 43.25 130 ASP A C 1
ATOM 1011 O O . ASP A 1 130 ? -23.804 -0.317 -34.517 1.00 43.25 130 ASP A O 1
ATOM 1015 N N . LEU A 1 131 ? -24.332 -0.149 -32.337 1.00 54.12 131 LEU A N 1
ATOM 1016 C CA . LEU A 1 131 ? -24.541 -1.533 -31.876 1.00 54.12 131 LEU A CA 1
ATOM 1017 C C . LEU A 1 131 ? -24.351 -1.624 -30.346 1.00 54.12 131 LEU A C 1
ATOM 1019 O O . LEU A 1 131 ? -23.245 -1.589 -29.817 1.00 54.12 131 LEU A O 1
ATOM 1023 N N . GLU A 1 132 ? -25.496 -1.740 -29.672 1.00 46.94 132 GLU A N 1
ATOM 1024 C CA . GLU A 1 132 ? -25.777 -2.698 -28.595 1.00 46.94 132 GLU A CA 1
ATOM 1025 C C . GLU A 1 132 ? -24.921 -2.691 -27.310 1.00 46.94 132 GLU A C 1
ATOM 1027 O O . GLU A 1 132 ? -23.783 -3.143 -27.244 1.00 46.94 132 GLU A O 1
ATOM 1032 N N . ALA A 1 133 ? -25.596 -2.261 -26.239 1.00 47.44 133 ALA A N 1
ATOM 1033 C CA . ALA A 1 133 ? -25.651 -2.901 -24.924 1.00 47.44 133 ALA A CA 1
ATOM 1034 C C . ALA A 1 133 ? -24.356 -3.509 -24.343 1.00 47.44 133 ALA A C 1
ATOM 1036 O O . ALA A 1 133 ? -23.919 -4.610 -24.678 1.00 47.44 133 ALA A O 1
ATOM 1037 N N . GLY A 1 134 ? -23.846 -2.861 -23.291 1.00 48.41 134 GLY A N 1
ATOM 1038 C CA . GLY A 1 134 ? -23.003 -3.545 -22.313 1.00 48.41 134 GLY A CA 1
ATOM 1039 C C . GLY A 1 134 ? -23.727 -4.761 -21.720 1.00 48.41 134 GLY A C 1
ATOM 1040 O O . GLY A 1 134 ? -24.942 -4.747 -21.527 1.00 48.41 134 GLY A O 1
ATOM 1041 N N . PRO A 1 135 ? -22.974 -5.794 -21.338 1.00 48.56 135 PRO A N 1
ATOM 1042 C CA . PRO A 1 135 ? -22.872 -6.012 -19.905 1.00 48.56 135 PRO A CA 1
ATOM 1043 C C . PRO A 1 135 ? -21.459 -6.435 -19.517 1.00 48.56 135 PRO A C 1
ATOM 1045 O O . PRO A 1 135 ? -20.725 -7.059 -20.281 1.00 48.56 135 PRO A O 1
ATOM 1048 N N . TRP A 1 136 ? -21.092 -6.105 -18.285 1.00 49.91 136 TRP A N 1
ATOM 1049 C CA . TRP A 1 136 ? -19.902 -6.579 -17.594 1.00 49.91 136 TRP A CA 1
ATOM 1050 C C . TRP A 1 136 ? -19.735 -8.093 -17.768 1.00 49.91 136 TRP A C 1
ATOM 1052 O O . TRP A 1 136 ? -20.241 -8.888 -16.981 1.00 49.91 136 TRP A O 1
ATOM 1062 N N . SER A 1 137 ? -18.997 -8.493 -18.800 1.00 53.66 137 SER A N 1
ATOM 1063 C CA . SER A 1 137 ? -18.656 -9.882 -19.064 1.00 53.66 137 SER A CA 1
ATOM 1064 C C . SER A 1 137 ? -17.436 -10.215 -18.220 1.00 53.66 137 SER A C 1
ATOM 1066 O O . SER A 1 137 ? -16.318 -10.366 -18.708 1.00 53.66 137 SER A O 1
ATOM 1068 N N . LEU A 1 138 ? -17.654 -10.283 -16.906 1.00 53.56 138 LEU A N 1
ATOM 1069 C CA . LEU A 1 138 ? -16.780 -11.020 -16.008 1.00 53.56 138 LEU A CA 1
ATOM 1070 C C . LEU A 1 138 ? -16.914 -12.494 -16.397 1.00 53.56 138 LEU A C 1
ATOM 1072 O O . LEU A 1 138 ? -17.709 -13.233 -15.819 1.00 53.56 138 LEU A O 1
ATOM 1076 N N . GLY A 1 139 ? -16.152 -12.896 -17.420 1.00 52.44 139 GLY A N 1
ATOM 1077 C CA . GLY A 1 139 ? -15.934 -14.296 -17.760 1.00 52.44 139 GLY A CA 1
ATOM 1078 C C . GLY A 1 139 ? -15.548 -15.079 -16.502 1.00 52.44 139 GLY A C 1
ATOM 1079 O O . GLY A 1 139 ? -14.999 -14.489 -15.562 1.00 52.44 139 GLY A O 1
ATOM 1080 N N . PRO A 1 140 ? -15.878 -16.379 -16.440 1.00 53.31 140 PRO A N 1
ATOM 1081 C CA . PRO A 1 140 ? -15.890 -17.140 -15.203 1.00 53.31 140 PRO A CA 1
ATOM 1082 C C . PRO A 1 140 ? -14.558 -16.987 -14.477 1.00 53.31 140 PRO A C 1
ATOM 1084 O O . PRO A 1 140 ? -13.502 -17.429 -14.933 1.00 53.31 140 PRO A O 1
ATOM 1087 N N . GLN A 1 141 ? -14.624 -16.323 -13.324 1.00 49.31 141 GLN A N 1
ATOM 1088 C CA . GLN A 1 141 ? -13.58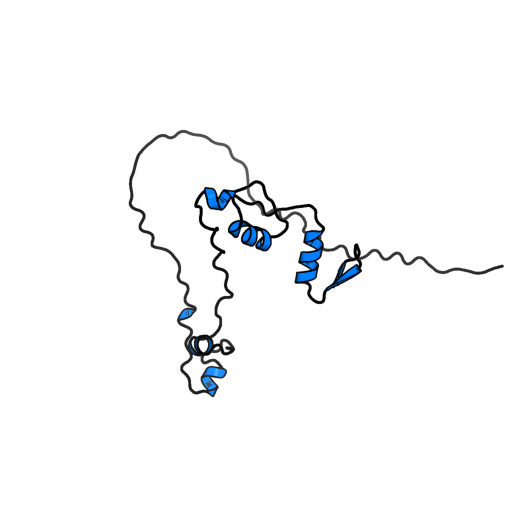3 -16.387 -12.320 1.00 49.31 141 GLN A CA 1
ATOM 1089 C C . GLN A 1 141 ? -13.493 -17.861 -11.961 1.00 49.31 141 GLN A C 1
ATOM 1091 O O . GLN A 1 141 ? -14.375 -18.377 -11.277 1.00 49.31 141 GLN A O 1
ATOM 1096 N N . ASN A 1 142 ? -12.480 -18.547 -12.493 1.00 45.47 142 ASN A N 1
ATOM 1097 C CA . ASN A 1 142 ? -12.220 -19.933 -12.150 1.00 45.47 142 ASN A CA 1
ATOM 1098 C C . ASN A 1 142 ? -11.929 -19.979 -10.648 1.00 45.47 142 ASN A C 1
ATOM 1100 O O . ASN A 1 142 ? -10.818 -19.722 -10.178 1.00 45.47 142 ASN A O 1
ATOM 1104 N N . PHE A 1 143 ? -12.998 -20.254 -9.906 1.00 50.38 143 PHE A N 1
ATOM 1105 C CA . PHE A 1 143 ? -12.992 -20.753 -8.554 1.00 50.38 143 PHE A CA 1
ATOM 1106 C C . PHE A 1 143 ? -12.036 -21.941 -8.540 1.00 50.38 143 PHE A C 1
ATOM 1108 O O . PHE A 1 143 ? -12.075 -22.796 -9.426 1.00 50.38 143 PHE A O 1
ATOM 1115 N N . TYR A 1 144 ? -11.146 -21.961 -7.555 1.00 45.31 144 TYR A N 1
ATOM 1116 C CA . TYR A 1 144 ? -10.286 -23.097 -7.266 1.00 45.31 144 TYR A CA 1
ATOM 11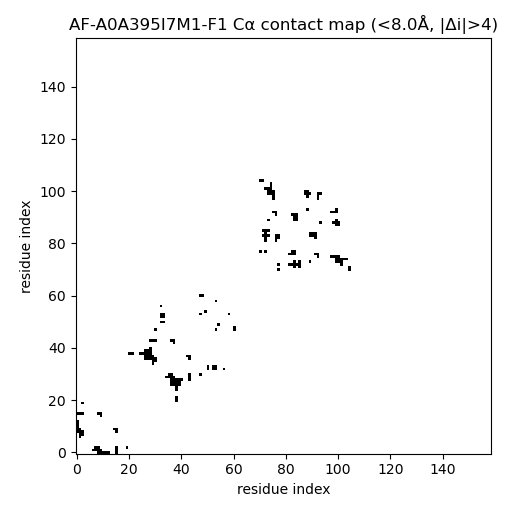17 C C . TYR A 1 144 ? -11.090 -24.398 -7.396 1.00 45.31 144 TYR A C 1
ATOM 1119 O O . TYR A 1 144 ? -11.979 -24.650 -6.586 1.00 45.31 144 TYR A O 1
ATOM 1127 N N . SER A 1 145 ? -10.786 -25.214 -8.408 1.00 50.84 145 SER A N 1
ATOM 1128 C CA . SER A 1 145 ? -11.282 -26.587 -8.451 1.00 50.84 145 SER A CA 1
ATOM 1129 C C . SER A 1 145 ? -10.556 -27.370 -7.364 1.00 50.84 145 SER A C 1
ATOM 1131 O O . SER A 1 145 ? -9.410 -27.789 -7.523 1.00 50.84 145 SER A O 1
ATOM 1133 N N . LEU A 1 146 ? -11.221 -27.489 -6.218 1.00 53.88 146 LEU A N 1
ATOM 1134 C CA . LEU A 1 146 ? -10.998 -28.567 -5.271 1.00 53.88 146 LEU A CA 1
ATOM 1135 C C . LEU A 1 146 ? -11.658 -29.844 -5.812 1.00 53.88 146 LEU A C 1
ATOM 1137 O O . LEU A 1 146 ? -12.703 -29.792 -6.451 1.00 53.88 146 LEU A O 1
ATOM 1141 N N . GLN A 1 147 ? -11.026 -30.967 -5.473 1.00 43.41 147 GLN A N 1
ATOM 1142 C CA . GLN A 1 147 ? -11.414 -32.362 -5.697 1.00 43.41 147 GLN A CA 1
ATOM 1143 C C . GLN A 1 147 ? -11.230 -32.957 -7.107 1.00 43.41 147 GLN A C 1
ATOM 1145 O O . GLN A 1 147 ? -12.077 -32.859 -7.983 1.00 43.41 147 GLN A O 1
ATOM 1150 N N . ALA A 1 148 ? -10.202 -33.799 -7.220 1.00 40.88 148 ALA A N 1
ATOM 1151 C CA . ALA A 1 148 ? -10.443 -35.212 -7.505 1.00 40.88 148 ALA A CA 1
ATOM 1152 C C . ALA A 1 148 ? -9.374 -36.044 -6.785 1.00 40.88 148 ALA A C 1
ATOM 1154 O O . ALA A 1 148 ? -8.260 -36.238 -7.269 1.00 40.88 148 ALA A O 1
ATOM 1155 N N . ALA A 1 149 ? -9.720 -36.502 -5.583 1.00 47.50 149 ALA A N 1
ATOM 1156 C CA . ALA A 1 149 ? -9.041 -37.621 -4.959 1.00 47.50 149 ALA A CA 1
ATOM 1157 C C . ALA A 1 149 ? -9.258 -38.856 -5.845 1.00 47.50 149 ALA A C 1
ATOM 1159 O O . ALA A 1 149 ? -10.399 -39.223 -6.117 1.00 47.50 149 ALA A O 1
ATOM 1160 N N . LYS A 1 150 ? -8.177 -39.508 -6.272 1.00 42.72 150 LYS A N 1
ATOM 1161 C CA . LYS A 1 150 ? -8.227 -40.923 -6.640 1.00 42.72 150 LYS A CA 1
ATOM 1162 C C . LYS A 1 150 ? -7.638 -41.708 -5.481 1.00 42.72 150 LYS A C 1
ATOM 1164 O O . LYS A 1 150 ? -6.427 -41.843 -5.354 1.00 42.72 150 LYS A O 1
ATOM 1169 N N . VAL A 1 151 ? -8.535 -42.172 -4.618 1.00 48.38 151 VAL A N 1
ATOM 1170 C CA . VAL A 1 151 ? -8.314 -43.376 -3.824 1.00 48.38 151 VAL A CA 1
ATOM 1171 C C . VAL A 1 151 ? -8.608 -44.537 -4.771 1.00 48.38 151 VAL A C 1
ATOM 1173 O O . VAL A 1 151 ? -9.704 -44.646 -5.315 1.00 48.38 151 VAL A O 1
ATOM 1176 N N . SER A 1 152 ? -7.619 -45.378 -5.025 1.00 39.66 152 SER A N 1
ATOM 1177 C CA . SER A 1 152 ? -7.814 -46.729 -5.553 1.00 39.66 152 SER A CA 1
ATOM 1178 C C . SER A 1 152 ? -6.841 -47.581 -4.751 1.00 39.66 152 SER A C 1
ATOM 1180 O O . SER A 1 152 ? -5.639 -47.362 -4.818 1.00 39.66 152 SER A O 1
ATOM 1182 N N . ALA A 1 153 ? -7.324 -48.217 -3.693 1.00 43.28 153 ALA A N 1
ATOM 1183 C CA . ALA A 1 153 ? -8.118 -49.442 -3.677 1.00 43.28 153 ALA A CA 1
ATOM 1184 C C . ALA A 1 153 ? -7.191 -50.629 -3.390 1.00 43.28 153 ALA A C 1
ATOM 1186 O O . ALA A 1 153 ? -6.152 -50.830 -4.006 1.00 43.28 153 ALA A O 1
ATOM 1187 N N . TYR A 1 154 ? -7.601 -51.320 -2.345 1.00 44.50 154 TYR A N 1
ATOM 1188 C CA . TYR A 1 154 ? -7.028 -52.438 -1.628 1.00 44.50 154 TYR A CA 1
ATOM 1189 C C . TYR A 1 154 ? -7.034 -53.728 -2.466 1.00 44.50 154 TYR A C 1
ATOM 1191 O O . TYR A 1 154 ? -7.914 -53.907 -3.305 1.00 44.50 154 TYR A O 1
ATOM 1199 N N . GLY A 1 155 ? -6.124 -54.650 -2.127 1.00 39.03 155 GLY A N 1
ATOM 1200 C CA . GLY A 1 155 ? -6.139 -56.074 -2.505 1.00 39.03 155 GLY A CA 1
ATOM 1201 C C . GLY A 1 155 ? -4.914 -56.477 -3.336 1.00 39.03 155 GLY A C 1
ATOM 1202 O O . GLY A 1 155 ? -4.635 -55.844 -4.340 1.00 39.03 155 GLY A O 1
ATOM 1203 N N . GLY A 1 156 ? -4.110 -57.491 -3.015 1.00 41.50 156 GLY A N 1
ATOM 1204 C CA . GLY A 1 156 ? -4.141 -58.513 -1.971 1.00 41.50 156 GLY A CA 1
ATOM 1205 C C . GLY A 1 156 ? -3.207 -59.672 -2.384 1.00 41.50 156 GLY A C 1
ATOM 1206 O O . GLY A 1 156 ? -3.287 -60.112 -3.519 1.00 41.50 156 GLY A O 1
ATOM 1207 N N . PHE A 1 157 ? -2.330 -60.087 -1.461 1.00 50.75 157 PHE A N 1
ATOM 1208 C CA . PHE A 1 157 ? -1.782 -61.430 -1.147 1.00 50.75 157 PHE A CA 1
ATOM 1209 C C . PHE A 1 157 ? -1.301 -62.476 -2.200 1.00 50.75 157 PHE A C 1
ATOM 1211 O O . PHE A 1 157 ? -1.975 -62.757 -3.183 1.00 50.75 157 PHE A O 1
ATOM 1218 N N . ASN A 1 158 ? -0.249 -63.204 -1.762 1.00 37.62 158 ASN A N 1
ATOM 1219 C CA . ASN A 1 158 ? 0.376 -64.475 -2.215 1.00 37.62 158 ASN A CA 1
ATOM 1220 C C . ASN A 1 158 ? 1.323 -64.387 -3.431 1.00 37.62 158 ASN A C 1
ATOM 1222 O O . ASN A 1 158 ? 0.973 -63.785 -4.436 1.00 37.62 158 ASN A O 1
ATOM 1226 N N . LEU A 1 159 ? 2.536 -64.957 -3.420 1.00 43.00 159 LEU A N 1
ATOM 1227 C CA . LEU A 1 159 ? 3.099 -66.096 -2.674 1.00 43.00 159 LEU A CA 1
ATOM 1228 C C . LEU A 1 159 ? 4.518 -65.775 -2.164 1.00 43.00 159 LEU A C 1
ATOM 1230 O O . LEU A 1 159 ? 5.239 -65.059 -2.896 1.00 43.00 159 LEU A O 1
#

Mean predicted aligned error: 18.45 Å

Secondary structure (DSSP, 8-state):
-B-TTT--B-SSHHHHHHHHHHHS----EE-SSSS-EESSHHHHHHHHHH-HHHHHHTPPPPPP---PPP--S-HHHHHTT------TT-HHHHHTTPPP--GGGS-----------------------------------------------------